Protein AF-Q05RV9-F1 (afdb_monomer_lite)

Foldseek 3Di:
DQPPDQALLQVLLVVLQVQLCVLLVLLVVLLVLLVVPDPDPDVVSVVVSVVSVVLNCCSNPVSNVSSVCSNPPVSVDDRVVSVVSNVVSVVVSVVCVVVSVVSNVVSVVSVVVVVVD

Radius of gyration: 17.94 Å; chains: 1; bounding box: 46×18×56 Å

pLDDT: mean 82.84, std 11.67, range [45.06, 95.81]

Structure (mmCIF, N/CA/C/O backbone):
data_AF-Q05RV9-F1
#
_entry.id   AF-Q05RV9-F1
#
loop_
_atom_site.group_PDB
_atom_site.id
_atom_site.type_symbol
_atom_site.label_atom_id
_atom_site.label_alt_id
_atom_site.label_comp_id
_atom_site.label_asym_id
_atom_site.label_entity_id
_atom_site.label_seq_id
_atom_site.pdbx_PDB_ins_code
_atom_site.Cartn_x
_atom_site.Cartn_y
_atom_site.Cartn_z
_atom_site.occupancy
_atom_site.B_iso_or_equiv
_atom_site.auth_seq_id
_atom_site.auth_comp_id
_atom_site.auth_asym_id
_atom_site.auth_atom_id
_atom_site.pdbx_PDB_model_num
ATOM 1 N N . MET A 1 1 ? 20.053 -5.841 -26.177 1.00 45.06 1 MET A N 1
ATOM 2 C CA . MET A 1 1 ? 20.612 -5.360 -24.895 1.00 45.06 1 MET A CA 1
ATOM 3 C C . MET A 1 1 ? 19.438 -4.936 -24.034 1.00 45.06 1 MET A C 1
ATOM 5 O O . MET A 1 1 ? 18.691 -4.068 -24.464 1.00 45.06 1 MET A O 1
ATOM 9 N N . VAL A 1 2 ? 19.194 -5.606 -22.905 1.00 47.34 2 VAL A N 1
ATOM 10 C CA . VAL A 1 2 ? 18.148 -5.175 -21.964 1.00 47.34 2 VAL A CA 1
ATOM 11 C C . VAL A 1 2 ? 18.631 -3.861 -21.364 1.00 47.34 2 VAL A C 1
ATOM 13 O O . VAL A 1 2 ? 19.719 -3.821 -20.793 1.00 47.34 2 VAL A O 1
ATOM 16 N N . ASN A 1 3 ? 17.878 -2.780 -21.556 1.00 57.75 3 ASN A N 1
ATOM 17 C CA . ASN A 1 3 ? 18.200 -1.511 -20.924 1.00 57.75 3 ASN A CA 1
ATOM 18 C C . ASN A 1 3 ? 17.985 -1.693 -19.414 1.00 57.75 3 ASN A C 1
ATOM 20 O O . ASN A 1 3 ? 16.852 -1.693 -18.945 1.00 57.75 3 ASN A O 1
ATOM 24 N N . ALA A 1 4 ? 19.064 -1.935 -18.669 1.00 53.50 4 ALA A N 1
ATOM 25 C CA . ALA A 1 4 ? 19.035 -2.151 -17.221 1.00 53.50 4 ALA A CA 1
ATOM 26 C C . ALA A 1 4 ? 18.774 -0.852 -16.430 1.00 53.50 4 ALA A C 1
ATOM 28 O O . ALA A 1 4 ? 18.891 -0.827 -15.208 1.00 53.50 4 ALA A O 1
ATOM 29 N N . SER A 1 5 ? 18.443 0.244 -17.118 1.00 63.44 5 SER A N 1
ATOM 30 C CA . SER A 1 5 ? 18.030 1.494 -16.496 1.00 63.44 5 SER A CA 1
ATOM 31 C C . SER A 1 5 ? 16.640 1.349 -15.877 1.00 63.44 5 SER A C 1
ATOM 33 O O . SER A 1 5 ? 15.741 0.784 -16.505 1.00 63.44 5 SER A O 1
ATOM 35 N N . LEU A 1 6 ? 16.439 1.926 -14.689 1.00 73.12 6 LEU A N 1
ATOM 36 C CA . LEU A 1 6 ? 15.108 2.074 -14.101 1.00 73.12 6 LEU A CA 1
ATOM 37 C C . LEU A 1 6 ? 14.173 2.771 -15.096 1.00 73.12 6 LEU A C 1
ATOM 39 O O . LEU A 1 6 ? 14.410 3.909 -15.493 1.00 73.12 6 LEU A O 1
ATOM 43 N N . ASN A 1 7 ? 13.120 2.066 -15.497 1.00 87.69 7 ASN A N 1
ATOM 44 C CA . ASN A 1 7 ? 12.088 2.586 -16.381 1.00 87.69 7 ASN A CA 1
ATOM 45 C C . ASN A 1 7 ? 10.862 3.044 -15.570 1.00 87.69 7 ASN A C 1
ATOM 47 O O . ASN A 1 7 ? 10.789 2.824 -14.357 1.00 87.69 7 ASN A O 1
ATOM 51 N N . TRP A 1 8 ? 9.896 3.695 -16.223 1.00 87.38 8 TRP A N 1
ATOM 52 C CA . TRP A 1 8 ? 8.724 4.267 -15.545 1.00 87.38 8 TRP A CA 1
ATOM 53 C C . TRP A 1 8 ? 7.911 3.225 -14.769 1.00 87.38 8 TRP A C 1
ATOM 55 O O . TRP A 1 8 ? 7.455 3.508 -13.661 1.00 87.38 8 TRP A O 1
ATOM 65 N N . ALA A 1 9 ? 7.780 2.011 -15.315 1.00 90.62 9 ALA A N 1
ATOM 66 C CA . ALA A 1 9 ? 7.078 0.912 -14.660 1.00 90.62 9 ALA A CA 1
ATOM 67 C C . ALA A 1 9 ? 7.837 0.411 -13.417 1.00 90.62 9 ALA A C 1
ATOM 69 O O . ALA A 1 9 ? 7.233 0.191 -12.369 1.00 90.62 9 ALA A O 1
ATOM 70 N N . SER A 1 10 ? 9.165 0.301 -13.480 1.00 90.81 10 SER A N 1
ATOM 71 C CA . SER A 1 10 ? 9.965 -0.093 -12.318 1.00 90.81 10 SER A CA 1
ATOM 72 C C . SER A 1 10 ? 9.954 0.968 -11.215 1.00 90.81 10 SER A C 1
ATOM 74 O O . SER A 1 10 ? 9.852 0.615 -10.042 1.00 90.81 10 SER A O 1
ATOM 76 N N . LEU A 1 11 ? 9.999 2.258 -11.574 1.00 92.12 11 LEU A N 1
ATOM 77 C CA . LEU A 1 11 ? 9.912 3.368 -10.618 1.00 92.12 11 LEU A CA 1
ATOM 78 C C . LEU A 1 11 ? 8.584 3.357 -9.861 1.00 92.12 11 LEU A C 1
ATOM 80 O O . LEU A 1 11 ? 8.575 3.336 -8.630 1.00 92.12 11 LEU A O 1
ATOM 84 N N . ILE A 1 12 ? 7.462 3.330 -10.585 1.00 94.50 12 ILE A N 1
ATOM 85 C CA . ILE A 1 12 ? 6.150 3.315 -9.937 1.00 94.50 12 ILE A CA 1
ATOM 86 C C . ILE A 1 12 ? 5.930 2.016 -9.155 1.00 94.50 12 ILE A C 1
ATOM 88 O O . ILE A 1 12 ? 5.302 2.037 -8.102 1.00 94.50 12 ILE A O 1
ATOM 92 N N . GLY A 1 13 ? 6.509 0.900 -9.612 1.00 93.19 13 GLY A N 1
ATOM 93 C CA . GLY A 1 13 ? 6.416 -0.384 -8.931 1.00 93.19 13 GLY A CA 1
ATOM 94 C C . GLY A 1 13 ? 7.022 -0.360 -7.526 1.00 93.19 13 GLY A C 1
ATOM 95 O O . GLY A 1 13 ? 6.402 -0.847 -6.579 1.00 93.19 13 GLY A O 1
ATOM 96 N N . ILE A 1 14 ? 8.181 0.289 -7.360 1.00 93.56 14 ILE A N 1
ATOM 97 C CA . ILE A 1 14 ? 8.805 0.507 -6.044 1.00 93.56 14 ILE A CA 1
ATOM 98 C C . ILE A 1 14 ? 7.893 1.349 -5.146 1.00 93.56 14 ILE A C 1
ATOM 100 O O . ILE A 1 14 ? 7.702 1.017 -3.975 1.00 93.56 14 ILE A O 1
ATOM 104 N N . VAL A 1 15 ? 7.303 2.417 -5.690 1.00 94.38 15 VAL A N 1
ATOM 105 C CA . VAL A 1 15 ? 6.395 3.295 -4.938 1.00 94.38 15 VAL A CA 1
ATOM 106 C C . VAL A 1 15 ? 5.147 2.531 -4.488 1.00 94.38 15 VAL A C 1
ATOM 108 O O . VAL A 1 15 ? 4.787 2.604 -3.315 1.00 94.38 15 VAL A O 1
ATOM 111 N N . CYS A 1 16 ? 4.521 1.746 -5.371 1.00 93.62 16 CYS A N 1
ATOM 112 C CA . CYS A 1 16 ? 3.369 0.905 -5.034 1.00 93.62 16 CYS A CA 1
ATOM 113 C C . CYS A 1 16 ? 3.701 -0.119 -3.948 1.00 93.62 16 CYS A C 1
ATOM 115 O O . CYS A 1 16 ? 2.911 -0.311 -3.023 1.00 93.62 16 CYS A O 1
ATOM 117 N N . PHE A 1 17 ? 4.875 -0.748 -4.035 1.00 92.81 17 PHE A N 1
ATOM 118 C CA . PHE A 1 17 ? 5.328 -1.701 -3.030 1.00 92.81 17 PHE A CA 1
ATOM 119 C C . PHE A 1 17 ? 5.518 -1.031 -1.668 1.00 92.81 17 PHE A C 1
ATOM 121 O O . PHE A 1 17 ? 4.934 -1.473 -0.679 1.00 92.81 17 PHE A O 1
ATOM 128 N N . GLY A 1 18 ? 6.269 0.073 -1.618 1.00 93.06 18 GLY A N 1
ATOM 129 C CA . GLY A 1 18 ? 6.492 0.824 -0.384 1.00 93.06 18 GLY A CA 1
ATOM 130 C C . GLY A 1 18 ? 5.188 1.332 0.233 1.00 93.06 18 GLY A C 1
ATOM 131 O O . GLY A 1 18 ? 4.950 1.141 1.425 1.00 93.06 18 GLY A O 1
ATOM 132 N N . TYR A 1 19 ? 4.305 1.904 -0.587 1.00 92.19 19 TYR A N 1
ATOM 133 C CA . TYR A 1 19 ? 2.996 2.377 -0.143 1.00 92.19 19 TYR A CA 1
ATOM 134 C C . TYR A 1 19 ? 2.136 1.240 0.421 1.00 92.19 19 TYR A C 1
ATOM 136 O O . TYR A 1 19 ? 1.563 1.380 1.500 1.00 92.19 19 TYR A O 1
ATOM 144 N N . GLY A 1 20 ? 2.079 0.094 -0.264 1.00 90.44 20 GLY A N 1
ATOM 145 C CA . GLY A 1 20 ? 1.315 -1.068 0.188 1.00 90.44 20 GLY A CA 1
ATOM 146 C C . GLY A 1 20 ? 1.808 -1.628 1.524 1.00 90.44 20 GLY A C 1
ATOM 147 O O . GLY A 1 20 ? 0.996 -1.944 2.392 1.00 90.44 20 GLY A O 1
ATOM 148 N N . VAL A 1 21 ? 3.128 -1.671 1.742 1.00 88.94 21 VAL A N 1
ATOM 149 C CA . VAL A 1 21 ? 3.721 -2.097 3.023 1.00 88.94 21 VAL A CA 1
ATOM 150 C C . VAL A 1 21 ? 3.350 -1.138 4.159 1.00 88.94 21 VAL A C 1
ATOM 152 O O . VAL A 1 21 ? 2.924 -1.585 5.225 1.00 88.94 21 VAL A O 1
ATOM 155 N N . VAL A 1 22 ? 3.453 0.177 3.938 1.00 89.00 22 VAL A N 1
ATOM 156 C CA . VAL A 1 22 ? 3.058 1.183 4.942 1.00 89.00 22 VAL A CA 1
ATOM 157 C C . VAL A 1 22 ? 1.560 1.087 5.246 1.00 89.00 22 VAL A C 1
ATOM 159 O O . VAL A 1 22 ? 1.156 1.077 6.409 1.00 89.00 22 VAL A O 1
ATOM 162 N N . ALA A 1 23 ? 0.729 0.947 4.215 1.00 86.94 23 ALA A N 1
ATOM 163 C CA . ALA A 1 23 ? -0.712 0.785 4.364 1.00 86.94 23 ALA A CA 1
ATOM 164 C C . ALA A 1 23 ? -1.095 -0.492 5.132 1.00 86.94 23 ALA A C 1
ATOM 166 O O . ALA A 1 23 ? -2.018 -0.469 5.952 1.00 86.94 23 ALA A O 1
ATOM 167 N N . ALA A 1 24 ? -0.375 -1.595 4.913 1.00 85.00 24 ALA A N 1
ATOM 168 C CA . ALA A 1 24 ? -0.559 -2.840 5.655 1.00 85.00 24 ALA A CA 1
ATOM 169 C C . ALA A 1 24 ? -0.261 -2.654 7.151 1.00 85.00 24 ALA A C 1
ATOM 171 O O . ALA A 1 24 ? -1.046 -3.065 8.008 1.00 85.00 24 ALA A O 1
ATOM 172 N N . ALA A 1 25 ? 0.843 -1.975 7.474 1.00 85.31 25 ALA A N 1
ATOM 173 C CA . ALA A 1 25 ? 1.244 -1.723 8.856 1.00 85.31 25 ALA A CA 1
ATOM 174 C C . ALA A 1 25 ? 0.216 -0.880 9.635 1.00 85.31 25 ALA A C 1
ATOM 176 O O . ALA A 1 25 ? 0.069 -1.059 10.843 1.00 85.31 25 ALA A O 1
ATOM 177 N N . LEU A 1 26 ? -0.519 0.008 8.957 1.00 83.25 26 LEU A N 1
ATOM 178 C CA . LEU A 1 26 ? -1.562 0.842 9.566 1.00 83.25 26 LEU A CA 1
ATOM 179 C C . LEU A 1 26 ? -2.909 0.119 9.719 1.00 83.25 26 LEU A C 1
ATOM 181 O O . LEU A 1 26 ? -3.628 0.346 10.691 1.00 83.25 26 LEU A O 1
ATOM 185 N N . THR A 1 27 ? -3.241 -0.788 8.801 1.00 81.06 27 THR A N 1
ATOM 186 C CA . THR A 1 27 ? -4.537 -1.488 8.799 1.00 81.06 27 THR A CA 1
ATOM 187 C C . THR A 1 27 ? -4.612 -2.628 9.817 1.00 81.06 27 THR A C 1
ATOM 189 O O . THR A 1 27 ? -5.670 -2.842 10.414 1.00 81.06 27 THR A O 1
ATOM 192 N N . VAL A 1 28 ? -3.501 -3.323 10.097 1.00 78.88 28 VAL A N 1
ATOM 193 C CA . VAL A 1 28 ? -3.462 -4.435 11.071 1.00 78.88 28 VAL A CA 1
ATOM 194 C C . VAL A 1 28 ? -3.846 -3.998 12.497 1.00 78.88 28 VAL A C 1
ATOM 196 O O . VAL A 1 28 ? -4.763 -4.597 13.068 1.00 78.88 28 VAL A O 1
ATOM 199 N N . PRO A 1 29 ? -3.242 -2.948 13.093 1.00 76.31 29 PRO A N 1
ATOM 200 C CA . PRO A 1 29 ? -3.638 -2.473 14.416 1.00 76.31 29 PRO A CA 1
ATOM 201 C C . PRO A 1 29 ? -5.114 -2.078 14.470 1.00 76.31 29 PRO A C 1
ATOM 203 O O . PRO A 1 29 ? -5.800 -2.371 15.446 1.00 76.31 29 PRO A O 1
ATOM 206 N N . GLN A 1 30 ? -5.622 -1.435 13.421 1.00 75.88 30 GLN A N 1
ATOM 207 C CA . GLN A 1 30 ? -6.993 -0.941 13.382 1.00 75.88 30 GLN A CA 1
ATOM 208 C C . GLN A 1 30 ? -8.030 -2.061 13.300 1.00 75.88 30 GLN A C 1
ATOM 210 O O . GLN A 1 30 ? -9.075 -1.971 13.949 1.00 75.88 30 GLN A O 1
ATOM 215 N N . LEU A 1 31 ? -7.733 -3.140 12.572 1.00 77.44 31 LEU A N 1
ATOM 216 C CA . LEU A 1 31 ? -8.548 -4.354 12.580 1.00 77.44 31 LEU A CA 1
ATOM 217 C C . LEU A 1 31 ? -8.601 -4.975 13.976 1.00 77.44 31 LEU A C 1
ATOM 219 O O . LEU A 1 31 ? -9.689 -5.270 14.468 1.00 77.44 31 LEU A O 1
ATOM 223 N N . ILE A 1 32 ? -7.453 -5.087 14.650 1.00 75.81 32 ILE A N 1
ATOM 224 C CA . ILE A 1 32 ? -7.384 -5.602 16.023 1.00 75.81 32 ILE A CA 1
ATOM 225 C C . ILE A 1 32 ? -8.227 -4.732 16.964 1.00 75.81 32 ILE A C 1
ATOM 227 O O . ILE A 1 32 ? -9.038 -5.260 17.720 1.00 75.81 32 ILE A O 1
ATOM 231 N N . PHE A 1 33 ? -8.109 -3.402 16.886 1.00 73.31 33 PHE A N 1
ATOM 232 C CA . PHE A 1 33 ? -8.920 -2.492 17.701 1.00 73.31 33 PHE A CA 1
ATOM 233 C C . PHE A 1 33 ? -10.421 -2.630 17.428 1.00 73.31 33 PHE A C 1
ATOM 235 O O . PHE A 1 33 ? -11.204 -2.656 18.378 1.00 73.31 33 PHE A O 1
ATOM 242 N N . LYS A 1 34 ? -10.843 -2.723 16.160 1.00 72.75 34 LYS A N 1
ATOM 243 C CA . LYS A 1 34 ? -12.262 -2.889 15.809 1.00 72.75 34 LYS A CA 1
ATOM 244 C C . LYS A 1 34 ? -12.826 -4.210 16.336 1.00 72.75 34 LYS A C 1
ATOM 246 O O . LYS A 1 34 ? -13.926 -4.200 16.883 1.00 72.75 34 LYS A O 1
ATOM 251 N N . LEU A 1 35 ? -12.065 -5.300 16.225 1.00 72.38 35 LEU A N 1
ATOM 252 C CA . LEU A 1 35 ? -12.465 -6.631 16.690 1.00 72.38 35 LEU A CA 1
ATOM 253 C C . LEU A 1 35 ? -12.475 -6.743 18.223 1.00 72.38 35 LEU A C 1
ATOM 255 O O . LEU A 1 35 ? -13.371 -7.360 18.782 1.00 72.38 35 LEU A O 1
ATOM 259 N N . GLN A 1 36 ? -11.518 -6.119 18.919 1.00 72.00 36 GLN A N 1
ATOM 260 C CA . GLN A 1 36 ? -11.431 -6.172 20.386 1.00 72.00 36 GLN A CA 1
ATOM 261 C C . GLN A 1 36 ? -12.460 -5.286 21.101 1.00 72.00 36 GLN A C 1
ATOM 263 O O . GLN A 1 36 ? -12.780 -5.539 22.259 1.00 72.00 36 GLN A O 1
ATOM 268 N N . ARG A 1 37 ? -12.932 -4.203 20.467 1.00 63.50 37 ARG A N 1
ATOM 269 C CA . ARG A 1 37 ? -13.699 -3.146 21.151 1.00 63.50 37 ARG A CA 1
ATOM 270 C C . ARG A 1 37 ? -15.220 -3.277 20.997 1.00 63.50 37 ARG A C 1
ATOM 272 O O . ARG A 1 37 ? -15.922 -2.454 21.579 1.00 63.50 37 ARG A O 1
ATOM 279 N N . ARG A 1 38 ? -15.758 -4.233 20.224 1.00 61.56 38 ARG A N 1
ATOM 280 C CA . ARG A 1 38 ? -17.208 -4.279 19.935 1.00 61.56 38 ARG A CA 1
ATOM 281 C C . ARG A 1 38 ? -17.834 -5.667 20.086 1.00 61.56 38 ARG A C 1
ATOM 283 O O . ARG A 1 38 ? -17.446 -6.600 19.398 1.00 61.56 38 ARG A O 1
ATOM 290 N N . ALA A 1 39 ? -18.850 -5.741 20.950 1.00 56.00 39 ALA A N 1
ATOM 291 C CA . ALA A 1 39 ? -19.752 -6.883 21.125 1.00 56.00 39 ALA A CA 1
ATOM 292 C C . ALA A 1 39 ? -21.087 -6.720 20.356 1.00 56.00 39 ALA A C 1
ATOM 294 O O . ALA A 1 39 ? -21.894 -7.645 20.326 1.00 56.00 39 ALA A O 1
ATOM 295 N N . ASP A 1 40 ? -21.315 -5.565 19.715 1.00 61.03 40 ASP A N 1
ATOM 296 C CA . ASP A 1 40 ? -22.581 -5.240 19.048 1.00 61.03 40 ASP A CA 1
ATOM 297 C C . ASP A 1 40 ? -22.565 -5.627 17.559 1.00 61.03 40 ASP A C 1
ATOM 299 O O . ASP A 1 40 ? -21.811 -5.073 16.754 1.00 61.03 40 ASP A O 1
ATOM 303 N N . LEU A 1 41 ? -23.444 -6.558 17.181 1.00 67.94 41 LEU A N 1
ATOM 304 C CA . LEU A 1 41 ? -23.608 -7.105 15.825 1.00 67.94 41 LEU A CA 1
ATOM 305 C C . LEU A 1 41 ? -24.548 -6.258 14.943 1.00 67.94 41 LEU A C 1
ATOM 307 O O . LEU A 1 41 ? -25.397 -6.781 14.223 1.00 67.94 41 LEU A O 1
ATOM 311 N N . THR A 1 42 ? -24.435 -4.930 14.987 1.00 78.00 42 THR A N 1
ATOM 312 C CA . THR A 1 42 ? -25.271 -4.059 14.143 1.00 78.00 42 THR A CA 1
ATOM 313 C C . THR A 1 42 ? -24.852 -4.180 12.664 1.00 78.00 42 THR A C 1
ATOM 315 O O . THR A 1 42 ? -23.649 -4.146 12.383 1.00 78.00 42 THR A O 1
ATOM 318 N N . PRO A 1 43 ? -25.784 -4.236 11.687 1.00 75.31 43 PRO A N 1
ATOM 319 C CA . PRO A 1 43 ? -25.450 -4.407 10.263 1.00 75.31 43 PRO A CA 1
ATOM 320 C C . PRO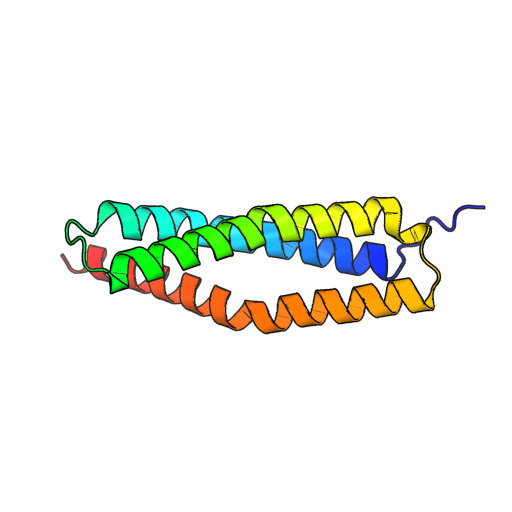 A 1 43 ? -24.443 -3.378 9.722 1.00 75.31 43 PRO A C 1
ATOM 322 O O . PRO A 1 43 ? -23.530 -3.721 8.972 1.00 75.31 43 PRO A O 1
ATOM 325 N N . GLN A 1 44 ? -24.552 -2.124 10.173 1.00 80.69 44 GLN A N 1
ATOM 326 C CA . GLN A 1 44 ? -23.634 -1.035 9.825 1.00 80.69 44 GLN A CA 1
ATOM 327 C C . GLN A 1 44 ? -22.179 -1.340 10.226 1.00 80.69 44 GLN A C 1
ATOM 329 O O . GLN A 1 44 ? -21.236 -1.030 9.499 1.00 80.69 44 GLN A O 1
ATOM 334 N N . VAL A 1 45 ? -21.984 -1.949 11.399 1.00 75.38 45 VAL A N 1
ATOM 335 C CA . VAL A 1 45 ? -20.660 -2.264 11.952 1.00 75.38 45 VAL A CA 1
ATOM 336 C C . VAL A 1 45 ? -20.031 -3.426 11.191 1.00 75.38 45 VAL A C 1
ATOM 338 O O . VAL A 1 45 ? -18.838 -3.375 10.881 1.00 75.38 45 VAL A O 1
ATOM 341 N N . VAL A 1 46 ? -20.831 -4.435 10.837 1.00 79.94 46 VAL A N 1
ATOM 342 C CA . VAL A 1 46 ? -20.385 -5.572 10.019 1.00 79.94 46 VAL A CA 1
ATOM 343 C C . VAL A 1 46 ? -19.902 -5.084 8.656 1.00 79.94 46 VAL A C 1
ATOM 345 O O . VAL A 1 46 ? -18.776 -5.389 8.268 1.00 79.94 46 VAL A O 1
ATOM 348 N N . PHE A 1 47 ? -20.692 -4.251 7.973 1.00 83.25 47 PHE A N 1
ATOM 349 C CA . PHE A 1 47 ? -20.319 -3.704 6.669 1.00 83.25 47 PHE A CA 1
ATOM 350 C C . PHE A 1 47 ? -19.037 -2.863 6.736 1.00 83.25 47 PHE A C 1
ATOM 352 O O . PHE A 1 47 ? -18.108 -3.086 5.964 1.00 83.25 47 PHE A O 1
ATOM 359 N N . ASN A 1 48 ? -18.931 -1.961 7.718 1.00 80.12 48 ASN A N 1
ATOM 360 C CA . ASN A 1 48 ? -17.743 -1.121 7.907 1.00 80.12 48 ASN A CA 1
ATOM 361 C C . ASN A 1 48 ? -16.482 -1.920 8.258 1.00 80.12 48 ASN A C 1
ATOM 363 O O . ASN A 1 48 ? -15.364 -1.499 7.956 1.00 80.12 48 ASN A O 1
ATOM 367 N N . THR A 1 49 ? -16.638 -3.051 8.943 1.00 80.06 49 THR A N 1
ATOM 368 C CA . THR A 1 49 ? -15.518 -3.943 9.259 1.00 80.06 49 THR A CA 1
ATOM 369 C C . THR A 1 49 ? -15.092 -4.706 8.012 1.00 80.06 49 THR A C 1
ATOM 371 O O . THR A 1 49 ? -13.904 -4.756 7.708 1.00 80.06 49 THR A O 1
ATOM 374 N N . LEU A 1 50 ? -16.052 -5.216 7.241 1.00 84.88 50 LEU A N 1
ATOM 375 C CA . LEU A 1 50 ? -15.795 -5.967 6.017 1.00 84.88 50 LEU A CA 1
ATOM 376 C C . LEU A 1 50 ? -15.107 -5.100 4.954 1.00 84.88 50 LEU A C 1
ATOM 378 O O . LEU A 1 50 ? -14.110 -5.523 4.377 1.00 84.88 50 LEU A O 1
ATOM 382 N N . THR A 1 51 ? -15.542 -3.851 4.766 1.00 81.12 51 THR A N 1
ATOM 383 C CA . THR A 1 51 ? -14.865 -2.902 3.866 1.00 81.12 51 THR A CA 1
ATOM 384 C C . THR A 1 51 ? -13.452 -2.562 4.333 1.00 81.12 51 THR A C 1
ATOM 386 O O . THR A 1 51 ? -12.554 -2.470 3.503 1.00 81.12 51 THR A O 1
ATOM 389 N N . THR A 1 52 ? -13.213 -2.457 5.646 1.00 82.50 52 THR A N 1
ATOM 390 C CA . THR A 1 52 ? -11.859 -2.244 6.194 1.00 82.50 52 THR A CA 1
ATOM 391 C C . THR A 1 52 ? -10.957 -3.451 5.937 1.00 82.50 52 THR A C 1
ATOM 393 O O . THR A 1 52 ? -9.800 -3.277 5.568 1.00 82.50 52 THR A O 1
ATOM 396 N N . VAL A 1 53 ? -11.476 -4.674 6.090 1.00 84.69 53 VAL A N 1
ATOM 397 C CA . VAL A 1 53 ? -10.735 -5.905 5.770 1.00 84.69 53 VAL A CA 1
ATOM 398 C C . VAL A 1 53 ? -10.396 -5.948 4.283 1.00 84.69 53 VAL A C 1
ATOM 400 O O . VAL A 1 53 ? -9.241 -6.166 3.932 1.00 84.69 53 VAL A O 1
ATOM 403 N N . VAL A 1 54 ? -11.372 -5.700 3.407 1.00 87.19 54 VAL A N 1
ATOM 404 C CA . VAL A 1 54 ? -11.169 -5.720 1.951 1.00 87.19 54 VAL A CA 1
ATOM 405 C C . VAL A 1 54 ? -10.170 -4.648 1.517 1.00 87.19 54 VAL A C 1
ATOM 407 O O . VAL A 1 54 ? -9.249 -4.947 0.761 1.00 87.19 54 VAL A O 1
ATOM 410 N N . GLN A 1 55 ? -10.297 -3.418 2.023 1.00 84.62 55 GLN A N 1
ATOM 411 C CA . GLN A 1 55 ? -9.348 -2.340 1.734 1.00 84.62 55 GLN A CA 1
ATOM 412 C C . GLN A 1 55 ? -7.952 -2.653 2.281 1.00 84.62 55 GLN A C 1
ATOM 414 O O . GLN A 1 55 ? -6.967 -2.453 1.575 1.00 84.62 55 GLN A O 1
ATOM 419 N N . GLY A 1 56 ? -7.855 -3.189 3.501 1.00 85.06 56 GLY A N 1
ATOM 420 C CA . GLY A 1 56 ? -6.589 -3.595 4.105 1.00 85.06 56 GLY A CA 1
ATOM 421 C C . GLY A 1 56 ? -5.894 -4.700 3.317 1.00 85.06 56 GLY A C 1
ATOM 422 O O . GLY A 1 56 ? -4.728 -4.552 2.970 1.00 85.06 56 GLY A O 1
ATOM 423 N N . LEU A 1 57 ? -6.616 -5.760 2.947 1.00 85.88 57 LEU A N 1
ATOM 424 C CA . LEU A 1 57 ? -6.091 -6.844 2.111 1.00 85.88 57 LEU A CA 1
ATOM 425 C C . LEU A 1 57 ? -5.695 -6.347 0.718 1.00 85.88 57 LEU A C 1
ATOM 427 O O . LEU A 1 57 ? -4.621 -6.690 0.227 1.00 85.88 57 LEU A O 1
ATOM 431 N N . GLY A 1 58 ? -6.523 -5.505 0.097 1.00 85.06 58 GLY A N 1
ATOM 432 C CA . GLY A 1 58 ? -6.224 -4.897 -1.197 1.00 85.06 58 GLY A CA 1
ATOM 433 C C . GLY A 1 58 ? -4.938 -4.069 -1.159 1.00 85.06 58 GLY A C 1
ATOM 434 O O . GLY A 1 58 ? -4.057 -4.256 -1.996 1.00 85.06 58 GLY A O 1
ATOM 435 N N . ARG A 1 59 ? -4.766 -3.205 -0.152 1.00 84.56 59 ARG A N 1
ATOM 436 C CA . ARG A 1 59 ? -3.543 -2.403 -0.007 1.00 84.56 59 ARG A CA 1
ATOM 437 C C . ARG A 1 59 ? -2.327 -3.244 0.386 1.00 84.56 59 ARG A C 1
ATOM 439 O O . ARG A 1 59 ? -1.240 -2.969 -0.104 1.00 84.56 59 ARG A O 1
ATOM 446 N N . ALA A 1 60 ? -2.498 -4.256 1.234 1.00 86.25 60 ALA A N 1
ATOM 447 C CA . ALA A 1 60 ? -1.397 -5.068 1.749 1.00 86.25 60 ALA A CA 1
ATOM 448 C C . ALA A 1 60 ? -0.895 -6.129 0.764 1.00 86.25 60 ALA A C 1
ATOM 450 O O . ALA A 1 60 ? 0.270 -6.508 0.824 1.00 86.25 60 ALA A O 1
ATOM 451 N N . LEU A 1 61 ? -1.758 -6.626 -0.125 1.00 88.19 61 LEU A N 1
ATOM 452 C CA . LEU A 1 61 ? -1.415 -7.699 -1.057 1.00 88.19 61 LEU A CA 1
ATOM 453 C C . LEU A 1 61 ? -1.416 -7.210 -2.501 1.00 88.19 61 LEU A C 1
ATOM 455 O O . LEU A 1 61 ? -0.419 -7.377 -3.198 1.00 88.19 61 LEU A O 1
ATOM 459 N N . ALA A 1 62 ? -2.496 -6.573 -2.958 1.00 89.75 62 ALA A N 1
ATOM 460 C CA . ALA A 1 62 ? -2.621 -6.222 -4.370 1.00 89.75 62 ALA A CA 1
ATOM 461 C C . ALA A 1 62 ? -1.611 -5.140 -4.785 1.00 89.75 62 ALA A C 1
ATOM 463 O O . ALA A 1 62 ? -0.943 -5.312 -5.801 1.00 89.75 62 ALA A O 1
ATOM 464 N N . LEU A 1 63 ? -1.430 -4.071 -3.996 1.00 90.38 63 LEU A N 1
ATOM 465 C CA . LEU A 1 63 ? -0.472 -3.006 -4.339 1.00 90.38 63 LEU A CA 1
ATOM 466 C C . LEU A 1 63 ? 0.993 -3.487 -4.346 1.00 90.38 63 LEU A C 1
ATOM 468 O O . LEU A 1 63 ? 1.689 -3.191 -5.320 1.00 90.38 63 LEU A O 1
ATOM 472 N N . PRO A 1 64 ? 1.475 -4.273 -3.361 1.00 92.06 64 PRO A N 1
AT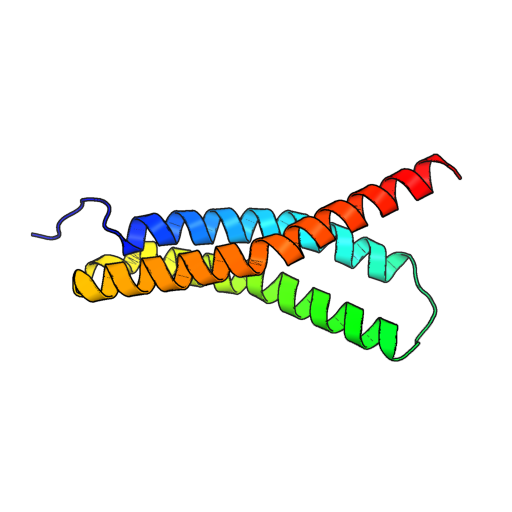OM 473 C CA . PRO A 1 64 ? 2.816 -4.848 -3.419 1.00 92.06 64 PRO A CA 1
ATOM 474 C C . PRO A 1 64 ? 3.009 -5.852 -4.549 1.00 92.06 64 PRO A C 1
ATOM 476 O O . PRO A 1 64 ? 4.063 -5.843 -5.182 1.00 92.06 64 PRO A O 1
ATOM 479 N N . LEU A 1 65 ? 2.008 -6.684 -4.849 1.00 93.38 65 LEU A N 1
ATOM 480 C CA . LEU A 1 65 ? 2.088 -7.627 -5.966 1.00 93.38 65 LEU A CA 1
ATOM 481 C C . LEU A 1 65 ? 2.156 -6.898 -7.309 1.00 93.38 65 LEU A C 1
ATOM 483 O O . LEU A 1 65 ? 3.020 -7.209 -8.126 1.00 93.38 65 LEU A O 1
ATOM 487 N N . VAL A 1 66 ? 1.304 -5.890 -7.518 1.00 93.56 66 VAL A N 1
ATOM 488 C CA . VAL A 1 66 ? 1.362 -5.022 -8.703 1.00 93.56 66 VAL A CA 1
ATOM 489 C C . VAL A 1 66 ? 2.720 -4.326 -8.779 1.00 93.56 66 VAL A C 1
ATOM 491 O O . VAL A 1 66 ? 3.349 -4.333 -9.834 1.00 93.56 66 VAL A O 1
ATOM 494 N N . GLY A 1 67 ? 3.214 -3.801 -7.655 1.00 92.56 67 GLY A N 1
ATOM 495 C CA . GLY A 1 67 ? 4.521 -3.160 -7.577 1.00 92.56 67 GLY A CA 1
ATOM 496 C C . GLY A 1 67 ? 5.673 -4.088 -7.964 1.00 92.56 67 GLY A C 1
ATOM 497 O O . GLY A 1 67 ? 6.515 -3.725 -8.784 1.00 92.56 67 GLY A O 1
ATOM 498 N N . GLY A 1 68 ? 5.669 -5.319 -7.448 1.00 91.94 68 GLY A N 1
ATOM 499 C CA . GLY A 1 68 ? 6.651 -6.348 -7.784 1.00 91.94 68 GLY A CA 1
ATOM 500 C C . GLY A 1 68 ? 6.589 -6.768 -9.253 1.00 91.94 68 GLY A C 1
ATOM 501 O O . GLY A 1 68 ? 7.626 -6.862 -9.910 1.00 91.94 68 GLY A O 1
ATOM 502 N N . ILE A 1 69 ? 5.388 -6.964 -9.805 1.00 93.12 69 ILE A N 1
ATOM 503 C CA . ILE A 1 69 ? 5.206 -7.297 -11.226 1.00 93.12 69 ILE A CA 1
ATOM 504 C C . ILE A 1 69 ? 5.742 -6.167 -12.108 1.00 93.12 69 ILE A C 1
ATOM 506 O O . ILE A 1 69 ? 6.526 -6.427 -13.019 1.00 93.12 69 ILE A O 1
ATOM 510 N N . LEU A 1 70 ? 5.372 -4.915 -11.828 1.00 92.50 70 LEU A N 1
ATOM 511 C CA . LEU A 1 70 ? 5.849 -3.759 -12.588 1.00 92.50 70 LEU A CA 1
ATOM 512 C C . LEU A 1 70 ? 7.370 -3.583 -12.468 1.00 92.50 70 LEU A C 1
ATOM 514 O O . LEU A 1 70 ? 8.024 -3.268 -13.460 1.00 92.50 70 LEU A O 1
ATOM 518 N N . PHE A 1 71 ? 7.951 -3.872 -11.301 1.00 91.94 71 PHE A N 1
ATOM 519 C CA . PHE A 1 71 ? 9.397 -3.844 -11.100 1.00 91.94 71 PHE A CA 1
ATOM 520 C C . PHE A 1 71 ? 10.136 -4.883 -11.954 1.00 91.94 71 PHE A C 1
ATOM 522 O O . PHE A 1 71 ? 11.034 -4.513 -12.711 1.00 91.94 71 PHE A O 1
ATOM 529 N N . PHE A 1 72 ? 9.740 -6.159 -11.883 1.00 90.44 72 PHE A N 1
ATOM 530 C CA . PHE A 1 72 ? 10.447 -7.252 -12.563 1.00 90.44 72 PHE A CA 1
ATOM 531 C C . PHE A 1 72 ? 10.081 -7.422 -14.044 1.00 90.44 72 PHE A C 1
ATOM 533 O O . PHE A 1 72 ? 10.893 -7.934 -14.814 1.00 90.44 72 PHE A O 1
ATOM 540 N N . GLN A 1 73 ? 8.870 -7.039 -14.457 1.00 91.12 73 GLN A N 1
ATOM 541 C CA . GLN A 1 73 ? 8.348 -7.279 -15.812 1.00 91.12 73 GLN A CA 1
ATOM 542 C C . GLN A 1 73 ? 8.062 -5.993 -16.599 1.00 91.12 73 GLN A C 1
ATOM 544 O O . GLN A 1 73 ? 7.778 -6.070 -17.793 1.00 91.12 73 GLN A O 1
ATOM 549 N N . GLY A 1 74 ? 8.176 -4.810 -15.986 1.00 86.44 74 GLY A N 1
ATOM 550 C CA . GLY A 1 74 ? 7.851 -3.532 -16.629 1.00 86.44 74 GLY A CA 1
ATOM 551 C C . GLY A 1 74 ? 8.662 -3.224 -17.889 1.00 86.44 74 GLY A C 1
ATOM 552 O O . GLY A 1 74 ? 8.167 -2.557 -18.791 1.00 86.44 74 GLY A O 1
ATOM 553 N N . TRP A 1 75 ? 9.869 -3.783 -18.009 1.00 87.00 75 TRP A N 1
ATOM 554 C CA . TRP A 1 75 ? 10.735 -3.639 -19.186 1.00 87.00 75 TRP A CA 1
ATOM 555 C C . TRP A 1 75 ? 10.186 -4.300 -20.462 1.00 87.00 75 TRP A C 1
ATOM 557 O O . TRP A 1 75 ? 10.703 -4.027 -21.542 1.00 87.00 75 TRP A O 1
ATOM 567 N N . ARG A 1 76 ? 9.162 -5.162 -20.356 1.00 89.25 76 ARG A N 1
ATOM 568 C CA . ARG A 1 76 ? 8.502 -5.817 -21.503 1.00 89.25 76 ARG A CA 1
ATOM 569 C C . ARG A 1 76 ? 7.389 -4.971 -22.121 1.00 89.25 76 ARG A C 1
ATOM 571 O O . ARG A 1 76 ? 6.893 -5.326 -23.183 1.00 89.25 76 ARG A O 1
ATOM 578 N N . LEU A 1 77 ? 6.964 -3.909 -21.438 1.00 89.31 77 LEU A N 1
ATOM 579 C CA . LEU A 1 77 ? 5.931 -2.997 -21.919 1.00 89.31 77 LEU A CA 1
ATOM 580 C C . LEU A 1 77 ? 6.554 -1.947 -22.842 1.00 89.31 77 LEU A C 1
ATOM 582 O O . LEU A 1 77 ? 7.671 -1.491 -22.593 1.00 89.31 77 LEU A O 1
ATOM 586 N N . ASP A 1 78 ? 5.807 -1.502 -23.850 1.00 92.94 78 ASP A N 1
ATOM 587 C CA . ASP A 1 78 ? 6.217 -0.369 -24.683 1.00 92.94 78 ASP A CA 1
ATOM 588 C C . ASP A 1 78 ? 6.343 0.917 -23.845 1.00 92.94 78 ASP A C 1
ATOM 590 O O . ASP A 1 78 ? 5.600 1.084 -22.871 1.00 92.94 78 ASP A O 1
ATOM 594 N N . PRO A 1 79 ? 7.221 1.872 -24.210 1.00 89.75 79 PRO A N 1
ATOM 595 C CA . PRO A 1 79 ? 7.466 3.066 -23.395 1.00 89.75 79 PRO A CA 1
ATOM 596 C C . PRO A 1 79 ? 6.205 3.867 -23.033 1.00 89.75 79 PRO A C 1
ATOM 598 O O . PRO A 1 79 ? 6.056 4.305 -21.892 1.00 89.75 79 PRO A O 1
ATOM 601 N N . ILE A 1 80 ? 5.262 4.018 -23.972 1.00 94.25 80 ILE A N 1
ATOM 602 C CA . ILE A 1 80 ? 3.993 4.722 -23.721 1.00 94.25 80 ILE A CA 1
ATOM 603 C C . ILE A 1 80 ? 3.088 3.955 -22.750 1.00 94.25 80 ILE A C 1
ATOM 605 O O . ILE A 1 80 ? 2.403 4.555 -21.924 1.00 94.25 80 ILE A O 1
ATOM 609 N N . LEU A 1 81 ? 3.125 2.623 -22.801 1.00 91.88 81 LEU A N 1
ATOM 610 C CA . LEU A 1 81 ? 2.333 1.764 -21.933 1.00 91.88 81 LEU A CA 1
ATOM 611 C C . LEU A 1 81 ? 2.920 1.715 -20.517 1.00 91.88 81 LEU A C 1
ATOM 613 O O . LEU A 1 81 ? 2.171 1.741 -19.546 1.00 91.88 81 LEU A O 1
ATOM 617 N N . GLN A 1 82 ? 4.249 1.734 -20.379 1.00 92.19 82 GLN A N 1
ATOM 618 C CA . GLN A 1 82 ? 4.905 1.914 -19.079 1.00 92.19 82 GLN A CA 1
ATOM 619 C C . GLN A 1 82 ? 4.476 3.227 -18.417 1.00 92.19 82 GLN A C 1
ATOM 621 O O . GLN A 1 82 ? 4.165 3.247 -17.227 1.00 92.19 82 GLN A O 1
ATOM 626 N N . PHE A 1 83 ? 4.424 4.312 -19.194 1.00 92.06 83 PHE A N 1
ATOM 627 C CA . PHE A 1 83 ? 3.967 5.610 -18.708 1.00 92.06 83 PHE A CA 1
ATOM 628 C C . PHE A 1 83 ? 2.480 5.593 -18.322 1.00 92.06 83 PHE A C 1
ATOM 630 O O . PHE A 1 83 ? 2.122 6.080 -17.252 1.00 92.06 83 PHE A O 1
ATOM 637 N N . ALA A 1 84 ? 1.619 4.961 -19.125 1.00 95.31 84 ALA A N 1
ATOM 638 C CA . ALA A 1 84 ? 0.205 4.790 -18.792 1.00 95.31 84 ALA A CA 1
ATOM 639 C C . ALA A 1 84 ? 0.009 4.018 -17.473 1.00 95.31 84 ALA A C 1
ATOM 641 O O . ALA A 1 84 ? -0.768 4.446 -16.619 1.00 95.31 84 ALA A O 1
ATOM 642 N N . MET A 1 85 ? 0.758 2.929 -17.260 1.00 94.19 85 MET A N 1
ATOM 643 C CA . MET A 1 85 ? 0.712 2.177 -16.000 1.00 94.19 85 MET A CA 1
ATOM 644 C C . MET A 1 85 ? 1.250 2.988 -14.819 1.00 94.19 85 MET A C 1
ATOM 646 O O . MET A 1 85 ? 0.734 2.854 -13.707 1.00 94.19 85 MET A O 1
ATOM 650 N N . ALA A 1 86 ? 2.235 3.860 -15.050 1.00 93.25 86 ALA A N 1
ATOM 651 C CA . ALA A 1 86 ? 2.721 4.785 -14.034 1.00 93.25 86 ALA A CA 1
ATOM 652 C C . ALA A 1 86 ? 1.648 5.796 -13.611 1.00 93.25 86 ALA A C 1
ATOM 654 O O . ALA A 1 86 ? 1.399 5.946 -12.416 1.00 93.25 86 ALA A O 1
ATOM 655 N N . LEU A 1 87 ? 0.956 6.421 -14.568 1.00 95.81 87 LEU A N 1
ATOM 656 C CA . LEU A 1 87 ? -0.138 7.354 -14.282 1.00 95.81 87 LEU A CA 1
ATOM 657 C C . LEU A 1 87 ? -1.314 6.673 -13.575 1.00 95.81 87 LEU A C 1
ATOM 659 O O . LEU A 1 87 ? -1.820 7.202 -12.586 1.00 95.81 87 LEU A O 1
ATOM 663 N N . LEU A 1 88 ? -1.724 5.490 -14.042 1.00 95.75 88 LEU A N 1
ATOM 664 C CA . LEU A 1 88 ? -2.822 4.738 -13.436 1.00 95.75 88 LEU A CA 1
ATOM 665 C C . LEU A 1 88 ? -2.507 4.371 -11.983 1.00 95.75 88 LEU A C 1
ATOM 667 O O . LEU A 1 88 ? -3.314 4.613 -11.088 1.00 95.75 88 LEU A O 1
ATOM 671 N N . SER A 1 89 ? -1.317 3.823 -11.738 1.00 94.12 89 SER A N 1
ATOM 672 C CA . SER A 1 89 ? -0.914 3.401 -10.395 1.00 94.12 89 SER A CA 1
ATOM 673 C C . SER A 1 89 ? -0.727 4.601 -9.461 1.00 94.12 89 SER A C 1
ATOM 675 O O . SER A 1 89 ? -1.123 4.537 -8.299 1.00 94.12 89 SER A O 1
ATOM 677 N N . ALA A 1 90 ? -0.201 5.722 -9.968 1.00 94.19 90 ALA A N 1
ATOM 678 C CA . ALA A 1 90 ? -0.134 6.974 -9.219 1.00 94.19 90 ALA A CA 1
ATOM 679 C C . ALA A 1 90 ? -1.535 7.495 -8.854 1.00 94.19 90 ALA A C 1
ATOM 681 O O . ALA A 1 90 ? -1.757 7.875 -7.707 1.00 94.19 90 ALA A O 1
ATOM 682 N N . GLY A 1 91 ? -2.492 7.452 -9.786 1.00 95.38 91 GLY A N 1
ATOM 683 C CA . GLY A 1 91 ? -3.885 7.825 -9.531 1.00 95.38 91 GLY A CA 1
ATOM 684 C C . GLY A 1 91 ? -4.538 6.966 -8.446 1.00 95.38 91 GLY A C 1
ATOM 685 O O . GLY A 1 91 ? -5.150 7.504 -7.527 1.00 95.38 91 GLY A O 1
ATOM 686 N N . VAL A 1 92 ? -4.334 5.644 -8.488 1.00 93.25 92 VAL A N 1
ATOM 687 C CA . VAL A 1 92 ? -4.813 4.719 -7.443 1.00 93.25 92 VAL A CA 1
ATOM 688 C C . VAL A 1 92 ? -4.218 5.065 -6.079 1.00 93.25 92 VAL A C 1
ATOM 6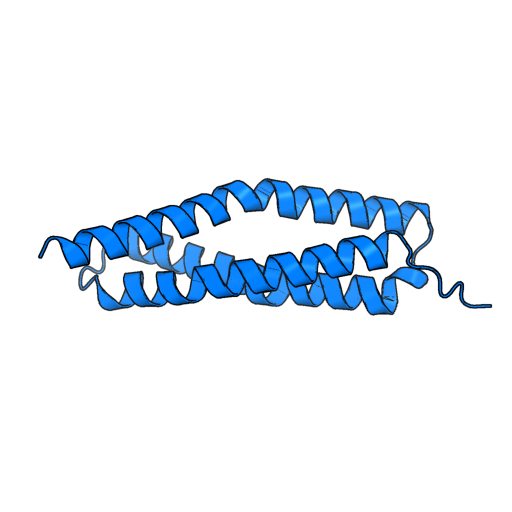90 O O . VAL A 1 92 ? -4.939 5.075 -5.081 1.00 93.25 92 VAL A O 1
ATOM 693 N N . ILE A 1 93 ? -2.918 5.379 -6.022 1.00 92.19 93 ILE A N 1
ATOM 694 C CA . ILE A 1 93 ? -2.275 5.810 -4.777 1.00 92.19 93 ILE A CA 1
ATOM 695 C C . ILE A 1 93 ? -2.931 7.093 -4.271 1.00 92.19 93 ILE A C 1
ATOM 697 O O . ILE A 1 93 ? -3.369 7.109 -3.124 1.00 92.19 93 ILE A O 1
ATOM 701 N N . VAL A 1 94 ? -3.048 8.127 -5.109 1.00 94.19 94 VAL A N 1
ATOM 702 C CA . VAL A 1 94 ? -3.633 9.425 -4.733 1.00 94.19 94 VAL A CA 1
ATOM 703 C C . VAL A 1 94 ? -5.047 9.263 -4.180 1.00 94.19 94 VAL A C 1
ATOM 705 O O . VAL A 1 94 ? -5.325 9.760 -3.090 1.00 94.19 94 VAL A O 1
ATOM 708 N N . GLU A 1 95 ? -5.900 8.503 -4.864 1.00 93.00 95 GLU A N 1
ATOM 709 C CA . GLU A 1 95 ? -7.264 8.215 -4.407 1.00 93.00 95 GLU A CA 1
ATOM 710 C C . GLU A 1 95 ? -7.264 7.495 -3.048 1.00 93.00 95 GLU A C 1
ATOM 712 O O . GLU A 1 95 ? -8.049 7.791 -2.147 1.00 93.00 95 GLU A O 1
ATOM 717 N N . SER A 1 96 ? -6.320 6.573 -2.850 1.00 89.75 96 SER A N 1
ATOM 718 C CA . SER A 1 96 ? -6.229 5.804 -1.610 1.00 89.75 96 SER A CA 1
ATOM 719 C C . SER A 1 96 ? -5.682 6.591 -0.407 1.00 89.75 96 SER A C 1
ATOM 721 O O . SER A 1 96 ? -5.947 6.195 0.733 1.00 89.75 96 SER A O 1
ATOM 723 N N . ILE A 1 97 ? -4.996 7.730 -0.602 1.00 88.75 97 ILE A N 1
ATOM 724 C CA . ILE A 1 97 ? -4.399 8.521 0.495 1.00 88.75 97 ILE A CA 1
ATOM 725 C C . ILE A 1 97 ? -5.449 8.942 1.526 1.00 88.75 97 ILE A C 1
ATOM 727 O O . ILE A 1 97 ? -5.220 8.757 2.720 1.00 88.75 97 ILE A O 1
ATOM 731 N N . GLY A 1 98 ? -6.606 9.458 1.097 1.00 88.12 98 GLY A N 1
ATOM 732 C CA . GLY A 1 98 ? -7.632 9.946 2.028 1.00 88.12 98 GLY A CA 1
ATOM 733 C C . GLY A 1 98 ? -8.113 8.852 2.982 1.00 88.12 98 GLY A C 1
ATOM 734 O O . GLY A 1 98 ? -8.221 9.052 4.192 1.00 88.12 98 GLY A O 1
ATOM 735 N N . SER A 1 99 ? -8.311 7.648 2.449 1.00 85.12 99 SER A N 1
ATOM 736 C CA . SER A 1 99 ? -8.699 6.489 3.251 1.00 85.12 99 SER A CA 1
ATOM 737 C C . SER A 1 99 ? -7.602 6.029 4.224 1.00 85.12 99 SER A C 1
ATOM 739 O O . SER A 1 99 ? -7.913 5.668 5.355 1.00 85.12 99 SE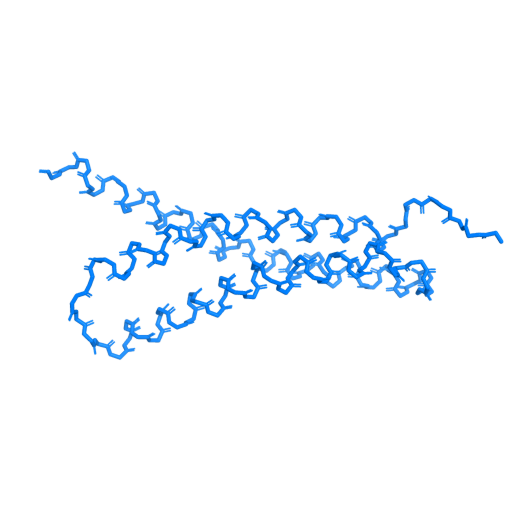R A O 1
ATOM 741 N N . LEU A 1 100 ? -6.324 6.129 3.844 1.00 85.25 100 LEU A N 1
ATOM 742 C CA . LEU A 1 100 ? -5.189 5.795 4.71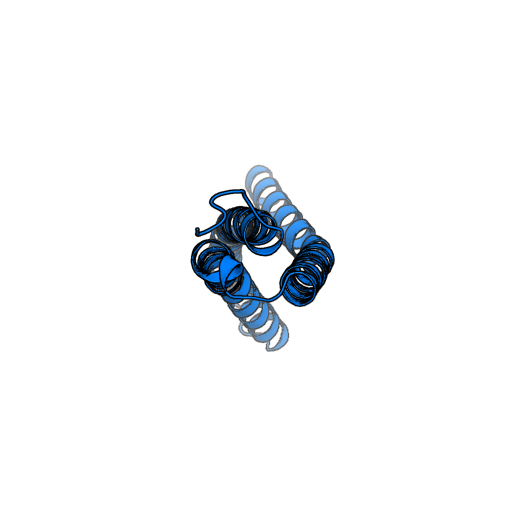1 1.00 85.25 100 LEU A CA 1
ATOM 743 C C . LEU A 1 100 ? -4.984 6.817 5.844 1.00 85.25 100 LEU A C 1
ATOM 745 O O . LEU A 1 100 ? -4.651 6.441 6.967 1.00 85.25 100 LEU A O 1
ATOM 749 N N . VAL A 1 101 ? -5.222 8.103 5.576 1.00 87.50 101 VAL A N 1
ATOM 750 C CA . VAL A 1 101 ? -5.195 9.156 6.605 1.00 87.50 101 VAL A CA 1
ATOM 751 C C . VAL A 1 101 ? -6.310 8.939 7.626 1.00 87.50 101 VAL A C 1
ATOM 753 O O . VAL A 1 101 ? -6.062 9.015 8.828 1.00 87.50 101 VAL A O 1
ATOM 756 N N . ASN A 1 102 ? -7.521 8.612 7.172 1.00 85.94 102 ASN A N 1
ATOM 757 C CA . ASN A 1 102 ? -8.638 8.311 8.068 1.00 85.94 102 ASN A CA 1
ATOM 758 C C . ASN A 1 102 ? -8.346 7.104 8.967 1.00 85.94 102 ASN A C 1
ATOM 760 O O . ASN A 1 102 ? -8.668 7.130 10.155 1.00 85.94 102 ASN A O 1
ATOM 764 N N . ASP A 1 103 ? -7.695 6.079 8.419 1.00 81.50 103 ASP A N 1
ATOM 765 C CA . ASP A 1 103 ? -7.243 4.913 9.174 1.00 81.50 103 ASP A CA 1
ATOM 766 C C . ASP A 1 103 ? -6.243 5.303 10.279 1.00 81.50 103 ASP A C 1
ATOM 768 O O . ASP A 1 103 ? -6.419 4.973 11.457 1.00 81.50 103 ASP A O 1
ATOM 772 N N . PHE A 1 104 ? -5.247 6.121 9.934 1.00 83.75 104 PHE A N 1
ATOM 773 C CA . PHE A 1 104 ? -4.273 6.634 10.897 1.00 83.75 104 PHE A CA 1
ATOM 774 C C . PHE A 1 104 ? -4.918 7.468 12.019 1.00 83.75 104 PHE A C 1
ATOM 776 O O . PHE A 1 104 ? -4.620 7.264 13.200 1.00 83.75 104 PHE A O 1
ATOM 783 N N . LEU A 1 105 ? -5.833 8.377 11.674 1.00 85.56 105 LEU A N 1
ATOM 784 C CA . LEU A 1 105 ? -6.536 9.214 12.649 1.00 85.56 105 LEU A CA 1
ATOM 785 C C . LEU A 1 105 ? -7.421 8.380 13.583 1.00 85.56 105 LEU A C 1
ATOM 787 O O . LEU A 1 105 ? -7.402 8.586 14.797 1.00 85.56 105 LEU A O 1
ATOM 791 N N . ALA A 1 106 ? -8.154 7.402 13.044 1.00 79.31 106 ALA A N 1
ATOM 792 C CA . ALA A 1 106 ? -8.985 6.501 13.839 1.00 79.31 106 ALA A CA 1
ATOM 793 C C . ALA A 1 106 ? -8.147 5.682 14.833 1.00 79.31 106 ALA A C 1
ATOM 795 O O . ALA A 1 106 ? -8.548 5.468 15.981 1.00 79.31 106 ALA A O 1
ATOM 796 N N . TRP A 1 107 ? -6.958 5.250 14.417 1.00 78.12 107 TRP A N 1
ATOM 797 C CA . TRP A 1 107 ? -6.008 4.589 15.300 1.00 78.12 107 TRP A CA 1
ATOM 798 C C . TRP A 1 107 ? -5.476 5.517 16.401 1.00 78.12 107 TRP A C 1
ATOM 800 O O . TRP A 1 107 ? -5.411 5.107 17.563 1.00 78.12 107 TRP A O 1
ATOM 810 N N . GLN A 1 108 ? -5.140 6.768 16.073 1.00 82.00 108 GLN A N 1
ATOM 811 C CA . GLN A 1 108 ? -4.667 7.748 17.054 1.00 82.00 108 GLN A CA 1
ATOM 812 C C . GLN A 1 108 ? -5.737 8.045 18.114 1.00 82.00 108 GLN A C 1
ATOM 814 O O . GLN A 1 108 ? -5.440 8.011 19.308 1.00 82.00 108 GLN A O 1
ATOM 819 N N . GLN A 1 109 ? -6.987 8.247 17.692 1.00 80.75 109 GLN A N 1
ATOM 820 C CA . GLN A 1 109 ? -8.128 8.455 18.591 1.00 80.75 109 GLN A CA 1
ATOM 821 C C . GLN A 1 109 ? -8.358 7.247 19.513 1.00 80.75 109 GLN A C 1
ATOM 823 O O . GLN A 1 109 ? -8.562 7.391 20.719 1.00 80.75 109 GLN A O 1
ATOM 828 N N . GLY A 1 110 ? -8.241 6.028 18.974 1.00 73.31 110 GLY A N 1
ATOM 829 C CA . GLY A 1 110 ? -8.333 4.799 19.764 1.00 73.31 110 GLY A CA 1
AT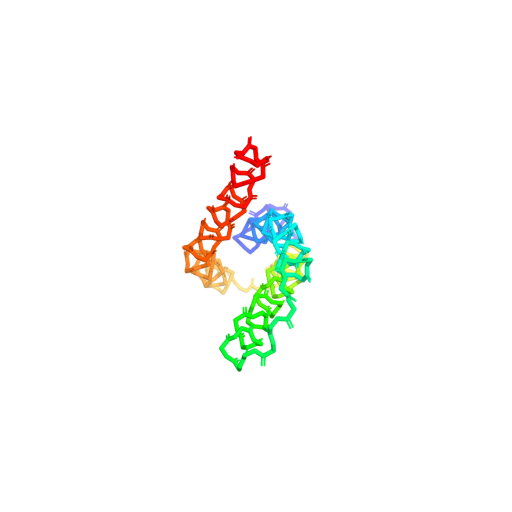OM 830 C C . GLY A 1 110 ? -7.260 4.667 20.855 1.00 73.31 110 GLY A C 1
ATOM 831 O O . GLY A 1 110 ? -7.499 3.999 21.863 1.00 73.31 110 GLY A O 1
ATOM 832 N N . ARG A 1 111 ? -6.092 5.305 20.685 1.00 71.38 111 ARG A N 1
ATOM 833 C CA . ARG A 1 111 ? -5.029 5.356 21.702 1.00 71.38 111 ARG A CA 1
ATOM 834 C C . ARG A 1 111 ? -5.304 6.396 22.780 1.00 71.38 111 ARG A C 1
ATOM 836 O O . ARG A 1 111 ? -5.132 6.083 23.954 1.00 71.38 111 ARG A O 1
ATOM 843 N N . THR A 1 112 ? -5.736 7.597 22.401 1.00 71.88 112 THR A N 1
ATOM 844 C CA . THR A 1 112 ? -6.039 8.669 23.363 1.00 71.88 112 THR A CA 1
ATOM 845 C C . THR A 1 112 ? -7.179 8.285 24.304 1.00 71.88 112 THR A C 1
ATOM 847 O O . THR A 1 112 ? -7.055 8.494 25.505 1.00 71.88 112 THR A O 1
ATOM 850 N N . ASP A 1 113 ? -8.216 7.609 23.799 1.00 64.75 113 ASP A N 1
ATOM 851 C CA . ASP A 1 113 ? -9.335 7.108 24.614 1.00 64.75 113 ASP A CA 1
ATOM 852 C C . ASP A 1 113 ? -8.911 6.120 25.717 1.00 64.75 113 ASP A C 1
ATOM 854 O O . ASP A 1 113 ? -9.590 5.993 26.737 1.00 64.75 113 ASP A O 1
ATOM 858 N N . ARG A 1 114 ? -7.830 5.355 25.495 1.00 58.44 114 ARG A N 1
ATOM 859 C CA . ARG A 1 114 ? -7.290 4.409 26.486 1.00 58.44 114 ARG A CA 1
ATOM 860 C C . ARG A 1 114 ? -6.457 5.105 27.558 1.00 58.44 114 ARG A C 1
ATOM 862 O O . ARG A 1 114 ? -6.361 4.569 28.648 1.00 58.44 114 ARG A O 1
ATOM 869 N N . ALA A 1 115 ? -5.848 6.250 27.251 1.00 60.62 115 ALA A N 1
ATOM 870 C CA . ALA A 1 115 ? -5.035 7.000 28.208 1.00 60.62 115 ALA A CA 1
ATOM 871 C C . ALA A 1 115 ? -5.883 7.819 29.199 1.00 60.62 115 ALA A C 1
ATOM 873 O O . ALA A 1 115 ? -5.390 8.202 30.253 1.00 60.62 115 ALA A O 1
ATOM 874 N N . SER A 1 116 ? -7.144 8.098 28.857 1.00 57.38 116 SER A N 1
ATOM 875 C CA . SER A 1 116 ? -8.091 8.851 29.688 1.00 57.38 116 SER A CA 1
ATOM 876 C C . SER A 1 116 ? -8.992 7.983 30.582 1.00 57.38 116 SER A C 1
ATOM 878 O O . SER A 1 116 ? -9.885 8.527 31.228 1.00 57.38 116 SER A O 1
ATOM 880 N N . ARG A 1 117 ? -8.830 6.654 30.571 1.00 50.91 117 ARG A N 1
ATOM 881 C CA . ARG A 1 117 ? -9.563 5.695 31.417 1.00 50.91 117 ARG A CA 1
ATOM 882 C C . ARG A 1 117 ? -8.604 5.021 32.382 1.00 50.91 117 ARG A C 1
ATOM 884 O O . ARG A 1 117 ? -9.046 4.760 33.517 1.00 50.91 117 ARG A O 1
#

Sequence (117 aa):
MVNASLNWASLIGIVCFGYGVVAAALTVPQLIFKLQRRADLTPQVVFNTLTTVVQGLGRALALPLVGGILFFQGWRLDPILQFAMALLSAGVIVESIGSLVNDFLAWQQGRTDRASR

Secondary structure (DSSP, 8-state):
----SPPHHHHHHHHHHHHHHHHHHHHHHHHHHHHHS-----HHHHHHHHHHHHHHHIIIIIHHHHHHHHHHHGGGS-HHHHHHHHHHHHHHHHHHHHHHHHHHHHHHHHHHHHHT-